Protein AF-A0A0E0E1C0-F1 (afdb_monomer_lite)

pLDDT: mean 73.72, std 14.0, range [36.06, 94.12]

Radius of gyration: 17.95 Å; chains: 1; bounding box: 35×48×47 Å

Foldseek 3Di:
DDDDDAADADPDPDCPDPVSVLVVLVLVLVVVCCVVVLFPPVLSVPDDDPDDHYHQVRVVVVCVVVVPDDDPDDDDDADDLQPPPPVPDDDDDCLLVLQLVSLLRSQVPPVLVVCLVVCCVSGNPVRRPPRSNPRRSVSSSVVSVSPRD

Sequence (149 aa):
MVLTFLGRKSSQMLAHGDVGTMWELLAEALQILVQKGRVKEEDLTTFNLPFYAPSVDEVTELIEESGLFDVEHTGVFESSWDPHDDSKSNGGDDVVADCARSADSIANCSIRAVIEPLIADHFGESSSSRCMSPLLPSILRKEGLCTLS

InterPro domains:
  IPR005299 SAM dependent carboxyl methyltransferase [PF03492] (1-129)
  IPR005299 SAM dependent carboxyl methyltransferase [PTHR31009] (1-127)
  IPR029063 S-adenosyl-L-methionine-dependent methyltransferase superfamily [G3DSA:3.40.50.150] (1-80)
  IPR029063 S-adenosyl-L-methionine-dependent methyltransferase superfamily [SSF53335] (1-129)
  IPR042086 Methyltransferase, alpha-helical capping domain [G3DSA:1.10.1200.270] (10-128)

Organism: NCBI:txid40149

Secondary structure (DSSP, 8-state):
-------BS-SS--S-SHHHHHHHHHHHHHHHHHHTTSS-HHHHHH--------BHHHHHHHHHHHTS---S--------S-TT--S---SSS-HHHHHHHHHHHIIIIIIHHHHHHHHHHHH-HHHHHHHHHHHHHHHHHHTTGGG--

Structure (mmCIF, N/CA/C/O backbone):
data_AF-A0A0E0E1C0-F1
#
_entry.id   AF-A0A0E0E1C0-F1
#
loop_
_atom_site.group_PDB
_atom_site.id
_atom_site.type_symbol
_atom_site.label_atom_id
_atom_site.label_alt_id
_atom_site.label_comp_id
_atom_site.label_asym_id
_atom_site.label_entity_id
_atom_site.label_seq_id
_atom_site.pdbx_PDB_ins_code
_atom_site.Cartn_x
_atom_site.Cartn_y
_atom_site.Cartn_z
_atom_site.occupancy
_atom_site.B_iso_or_equiv
_atom_site.auth_seq_id
_atom_site.auth_comp_id
_atom_site.auth_asym_id
_atom_site.auth_atom_id
_atom_site.pdbx_PDB_model_num
ATOM 1 N N . MET A 1 1 ? 2.909 -2.574 -23.196 1.00 89.00 1 MET A N 1
ATOM 2 C CA . MET A 1 1 ? 1.985 -2.359 -22.055 1.00 89.00 1 MET A CA 1
ATOM 3 C C . MET A 1 1 ? 2.710 -1.476 -21.056 1.00 89.00 1 MET A C 1
ATOM 5 O O . MET A 1 1 ? 3.913 -1.640 -20.937 1.00 89.00 1 MET A O 1
ATOM 9 N N . VAL A 1 2 ? 2.028 -0.544 -20.390 1.00 90.75 2 VAL A N 1
ATOM 10 C CA . VAL A 1 2 ? 2.650 0.298 -19.353 1.00 90.75 2 VAL A CA 1
ATOM 11 C C . VAL A 1 2 ? 1.961 -0.011 -18.033 1.00 90.75 2 VAL A C 1
ATOM 13 O O . VAL A 1 2 ? 0.741 0.120 -17.944 1.00 90.75 2 VAL A O 1
ATOM 16 N N . LEU A 1 3 ? 2.732 -0.469 -17.048 1.00 91.12 3 LEU A N 1
ATOM 17 C CA . LEU A 1 3 ? 2.259 -0.783 -15.704 1.00 91.12 3 LEU A CA 1
ATOM 18 C C . LEU A 1 3 ? 2.966 0.131 -14.706 1.00 91.12 3 LEU A C 1
ATOM 20 O O . LEU A 1 3 ? 4.190 0.240 -14.732 1.00 91.12 3 LEU A O 1
ATOM 24 N N . THR A 1 4 ? 2.186 0.742 -13.818 1.00 89.94 4 THR A N 1
ATOM 25 C CA . THR A 1 4 ? 2.689 1.563 -12.715 1.00 89.94 4 THR A CA 1
ATOM 26 C C . THR A 1 4 ? 1.989 1.115 -11.445 1.00 89.94 4 THR A C 1
ATOM 28 O O . THR A 1 4 ? 0.760 1.102 -11.385 1.00 89.94 4 THR A O 1
ATOM 31 N N . PHE A 1 5 ? 2.762 0.730 -10.439 1.00 87.88 5 PHE A N 1
ATOM 32 C CA . PHE A 1 5 ? 2.257 0.301 -9.141 1.00 87.88 5 PHE A CA 1
ATOM 33 C C . PHE A 1 5 ? 3.255 0.678 -8.051 1.00 87.88 5 PHE A C 1
ATOM 35 O O . PHE A 1 5 ? 4.421 0.968 -8.317 1.00 87.88 5 PHE A O 1
ATOM 42 N N . LEU A 1 6 ? 2.766 0.684 -6.816 1.00 85.12 6 LEU A N 1
ATOM 43 C CA . LEU A 1 6 ? 3.580 0.933 -5.638 1.00 85.12 6 LEU A CA 1
ATOM 44 C C . LEU A 1 6 ? 4.505 -0.260 -5.408 1.00 85.12 6 LEU A C 1
ATOM 46 O O . LEU A 1 6 ? 4.049 -1.399 -5.329 1.00 85.12 6 LEU A O 1
ATOM 50 N N . GLY A 1 7 ? 5.797 0.013 -5.299 1.00 83.94 7 GLY A N 1
ATOM 51 C CA . GLY A 1 7 ? 6.822 -1.001 -5.098 1.00 83.94 7 GLY A CA 1
ATOM 52 C C . GLY A 1 7 ? 7.848 -0.560 -4.068 1.00 83.94 7 GLY A C 1
ATOM 53 O O . GLY A 1 7 ? 7.688 0.457 -3.392 1.00 83.94 7 GLY A O 1
ATOM 54 N N . ARG A 1 8 ? 8.918 -1.339 -3.957 1.00 78.44 8 ARG A N 1
ATOM 55 C CA . ARG A 1 8 ? 10.050 -1.050 -3.072 1.00 78.44 8 ARG A CA 1
ATOM 56 C C . ARG A 1 8 ? 11.358 -1.013 -3.847 1.00 78.44 8 ARG A C 1
ATOM 58 O O . ARG A 1 8 ? 11.553 -1.743 -4.815 1.00 78.44 8 ARG A O 1
ATOM 65 N N . LYS A 1 9 ? 12.270 -0.160 -3.380 1.00 74.00 9 LYS A N 1
ATOM 66 C CA . LYS A 1 9 ? 13.608 0.015 -3.960 1.00 74.00 9 LYS A CA 1
ATOM 67 C C . LYS A 1 9 ? 14.587 -1.069 -3.512 1.00 74.00 9 LYS A C 1
ATOM 69 O O . LYS A 1 9 ? 15.478 -1.435 -4.268 1.00 74.00 9 LYS A O 1
ATOM 74 N N . SER A 1 10 ? 14.451 -1.562 -2.280 1.00 68.19 10 SER A N 1
ATOM 75 C CA . SER A 1 10 ? 15.327 -2.598 -1.737 1.00 68.19 10 SER A CA 1
ATOM 76 C C . SER A 1 10 ? 14.761 -3.995 -1.993 1.00 68.19 10 SER A C 1
ATOM 78 O O . SER A 1 10 ? 13.567 -4.255 -1.846 1.00 68.19 10 SER A O 1
ATOM 80 N N . SER A 1 11 ? 15.656 -4.920 -2.337 1.00 61.97 11 SER A N 1
ATOM 81 C CA . SER A 1 11 ? 15.328 -6.342 -2.486 1.00 61.97 11 SER A CA 1
ATOM 82 C C . SER A 1 11 ? 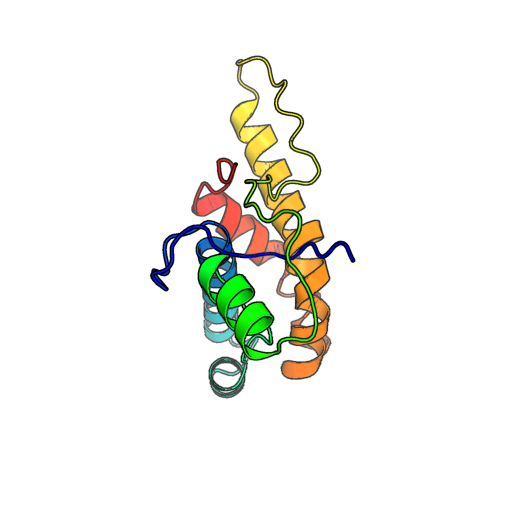14.996 -6.994 -1.125 1.00 61.97 11 SER A C 1
ATOM 84 O O . SER A 1 11 ? 14.169 -7.899 -1.015 1.00 61.97 11 SER A O 1
ATOM 86 N N . GLN A 1 12 ? 15.556 -6.466 -0.030 1.00 58.44 12 GLN A N 1
ATOM 87 C CA . GLN A 1 12 ? 15.259 -6.935 1.326 1.00 58.44 12 GLN A CA 1
ATOM 88 C C . GLN A 1 12 ? 13.911 -6.396 1.819 1.00 58.44 12 GLN A C 1
ATOM 90 O O . GLN A 1 12 ? 13.638 -5.203 1.719 1.00 58.44 12 GLN A O 1
ATOM 95 N N . MET A 1 13 ? 13.073 -7.267 2.392 1.00 55.91 13 MET A N 1
ATOM 96 C CA . MET A 1 13 ? 11.810 -6.897 3.054 1.00 55.91 13 MET A CA 1
ATOM 97 C C . MET A 1 13 ? 12.108 -6.282 4.428 1.00 55.91 13 MET A C 1
ATOM 99 O O . MET A 1 13 ? 11.690 -6.783 5.466 1.00 55.91 13 MET A O 1
ATOM 103 N N . LEU A 1 14 ? 12.936 -5.241 4.456 1.00 51.50 14 LEU A N 1
ATOM 104 C CA . LEU A 1 14 ? 13.133 -4.468 5.667 1.00 51.50 14 LEU A CA 1
ATOM 105 C C . LEU A 1 14 ? 11.954 -3.513 5.785 1.00 51.50 14 LEU A C 1
ATOM 107 O O . LEU A 1 14 ? 11.646 -2.781 4.850 1.00 51.50 14 LEU A O 1
ATOM 111 N N . ALA A 1 15 ? 11.320 -3.532 6.952 1.00 51.53 15 ALA A N 1
ATOM 112 C CA . ALA A 1 15 ? 10.200 -2.670 7.315 1.00 51.53 15 ALA A CA 1
ATOM 113 C C . ALA A 1 15 ? 10.519 -1.159 7.198 1.00 51.53 15 ALA A C 1
ATOM 115 O O . ALA A 1 15 ? 9.623 -0.326 7.190 1.00 51.53 15 ALA A O 1
ATOM 116 N N . HIS A 1 16 ? 11.795 -0.803 7.016 1.00 48.34 16 HIS A N 1
ATOM 117 C CA . HIS A 1 16 ? 12.251 0.555 6.748 1.00 48.34 16 HIS A CA 1
ATOM 118 C C . HIS A 1 16 ? 12.239 0.900 5.253 1.00 48.34 16 HIS A C 1
ATOM 120 O O . HIS A 1 16 ? 13.227 0.726 4.538 1.00 48.34 16 HIS A O 1
ATOM 126 N N . GLY A 1 17 ? 11.106 1.439 4.817 1.00 55.59 17 GLY A N 1
ATOM 127 C CA . GLY A 1 17 ? 10.909 2.168 3.566 1.00 55.59 17 GLY A CA 1
ATOM 128 C C . GLY A 1 17 ? 9.557 2.881 3.609 1.00 55.59 17 GLY A C 1
ATOM 129 O O . GLY A 1 17 ? 8.689 2.472 4.376 1.00 55.59 17 GLY A O 1
ATOM 130 N N . ASP A 1 18 ? 9.353 3.920 2.800 1.00 62.12 18 ASP A N 1
ATOM 131 C CA . ASP A 1 18 ? 8.218 4.856 2.948 1.00 62.12 18 ASP A CA 1
ATOM 132 C C . ASP A 1 18 ? 6.840 4.175 2.944 1.00 62.12 18 ASP A C 1
ATOM 134 O O . ASP A 1 18 ? 5.949 4.530 3.718 1.00 62.12 18 ASP A O 1
ATOM 138 N N . VAL A 1 19 ? 6.680 3.132 2.122 1.00 65.00 19 VAL A N 1
ATOM 139 C CA . VAL A 1 19 ? 5.457 2.314 2.068 1.00 65.00 19 VAL A CA 1
ATOM 140 C C . VAL A 1 19 ? 5.258 1.512 3.361 1.00 65.00 19 VAL A C 1
ATOM 142 O O . VAL A 1 19 ? 4.138 1.412 3.854 1.00 65.00 19 VAL A O 1
ATOM 145 N N . GLY A 1 20 ? 6.335 0.948 3.915 1.00 69.62 20 GLY A N 1
ATOM 146 C CA . GLY A 1 20 ? 6.310 0.203 5.176 1.00 69.62 20 GLY A CA 1
ATOM 147 C C . GLY A 1 20 ? 5.920 1.104 6.341 1.00 69.62 20 GLY A C 1
ATOM 148 O O . GLY A 1 20 ? 4.983 0.781 7.067 1.00 69.62 20 GLY A O 1
ATOM 149 N N . THR A 1 21 ? 6.540 2.284 6.425 1.00 72.12 21 THR A N 1
ATOM 150 C CA . THR A 1 21 ? 6.255 3.295 7.449 1.00 72.12 21 THR A CA 1
ATOM 151 C C . THR A 1 21 ? 4.769 3.662 7.481 1.00 72.12 21 THR A C 1
ATOM 153 O O . THR A 1 21 ? 4.168 3.735 8.548 1.00 72.12 21 THR A O 1
ATOM 156 N N . MET A 1 22 ? 4.113 3.832 6.328 1.00 73.69 22 MET A N 1
ATOM 157 C CA . MET A 1 22 ? 2.672 4.113 6.314 1.00 73.69 22 MET A CA 1
ATOM 158 C C . MET A 1 22 ? 1.817 2.973 6.874 1.00 73.69 22 MET A C 1
ATOM 160 O O . MET A 1 22 ? 0.865 3.226 7.619 1.00 73.69 22 MET A O 1
ATOM 164 N N . TRP A 1 23 ? 2.133 1.722 6.531 1.00 77.56 23 TRP A N 1
ATOM 165 C CA . TRP A 1 23 ? 1.392 0.570 7.048 1.00 77.56 23 TRP A CA 1
ATOM 166 C C . TRP A 1 23 ? 1.646 0.337 8.537 1.00 77.56 23 TRP A C 1
ATOM 168 O O . TRP A 1 23 ? 0.723 -0.057 9.250 1.00 77.56 23 TRP A O 1
ATOM 178 N N . GLU A 1 24 ? 2.846 0.640 9.028 1.00 79.69 24 GLU A N 1
ATOM 179 C CA . GLU A 1 24 ? 3.164 0.625 10.458 1.00 79.69 24 GLU A CA 1
ATOM 180 C C . GLU A 1 24 ? 2.299 1.625 11.237 1.00 79.69 24 GLU A C 1
ATOM 182 O O . GLU A 1 24 ? 1.712 1.269 12.260 1.00 79.69 24 GLU A O 1
ATOM 187 N N . LEU A 1 25 ? 2.120 2.841 10.717 1.00 78.81 25 LEU A N 1
ATOM 188 C CA . LEU A 1 25 ? 1.289 3.871 11.358 1.00 78.81 25 LEU A CA 1
ATOM 189 C C . LEU A 1 25 ? -0.195 3.511 11.332 1.00 78.81 25 LEU A C 1
ATOM 191 O O . LEU A 1 25 ? -0.928 3.780 12.287 1.00 78.81 25 LEU A O 1
ATOM 195 N N . LEU A 1 26 ? -0.650 2.870 10.253 1.00 79.62 26 LEU A N 1
ATOM 196 C CA . LEU A 1 26 ? -1.990 2.296 10.200 1.00 79.62 26 LEU A CA 1
ATOM 197 C C . LEU A 1 26 ? -2.157 1.205 11.267 1.00 79.62 26 LEU A C 1
ATOM 199 O O . LEU A 1 26 ? -3.174 1.185 11.965 1.00 79.62 26 LEU A O 1
ATOM 203 N N . ALA A 1 27 ? -1.170 0.320 11.416 1.00 82.38 27 ALA A N 1
ATOM 204 C CA . ALA A 1 27 ? -1.195 -0.733 12.422 1.00 82.38 27 ALA A CA 1
ATOM 205 C C . ALA A 1 27 ? -1.232 -0.150 13.844 1.00 82.38 27 ALA A C 1
ATOM 207 O O . ALA A 1 27 ? -2.043 -0.590 14.660 1.00 82.38 27 ALA A O 1
ATOM 208 N N . GLU A 1 28 ? -0.440 0.886 14.133 1.00 83.38 28 GLU A N 1
ATOM 209 C CA . GLU A 1 28 ? -0.481 1.599 15.415 1.00 83.38 28 GLU A CA 1
ATOM 210 C C . GLU A 1 28 ? -1.858 2.237 15.664 1.00 83.38 28 GLU A C 1
ATOM 212 O O . GLU A 1 28 ? -2.439 2.095 16.746 1.00 83.38 28 GLU A O 1
ATOM 217 N N . ALA A 1 29 ? -2.438 2.883 14.647 1.00 81.19 29 ALA A N 1
ATOM 218 C CA . ALA A 1 29 ? -3.771 3.468 14.746 1.00 81.19 29 ALA A CA 1
ATOM 219 C C . ALA A 1 29 ? -4.826 2.413 15.103 1.00 81.19 29 ALA A C 1
ATOM 221 O O . ALA 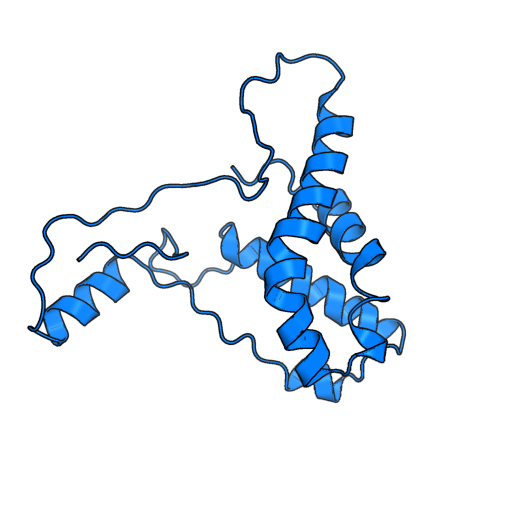A 1 29 ? -5.659 2.641 15.985 1.00 81.19 29 ALA A O 1
ATOM 222 N N . LEU A 1 30 ? -4.768 1.246 14.460 1.00 81.62 30 LEU A N 1
ATOM 223 C CA . LEU A 1 30 ? -5.658 0.125 14.743 1.00 81.62 30 LEU A CA 1
ATOM 224 C C . LEU A 1 30 ? -5.438 -0.452 16.152 1.00 81.62 30 LEU A C 1
ATOM 226 O O . LEU A 1 30 ? -6.412 -0.725 16.856 1.00 81.62 30 LEU A O 1
ATOM 230 N N . GLN A 1 31 ? -4.193 -0.558 16.622 1.00 84.88 31 GLN A N 1
ATOM 231 C CA . GLN A 1 31 ? -3.895 -0.990 17.993 1.00 84.88 31 GLN A 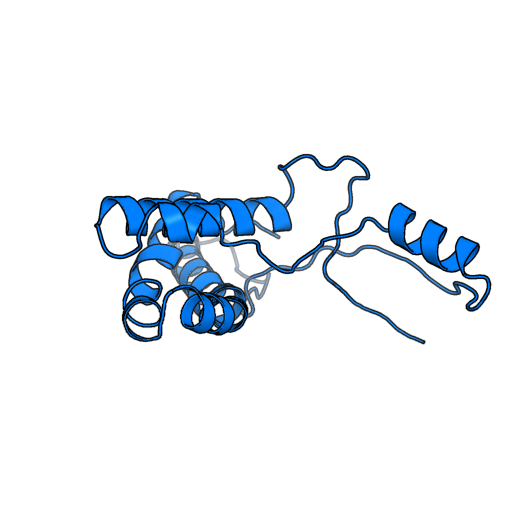CA 1
ATOM 232 C C . GLN A 1 31 ? -4.492 -0.038 19.038 1.00 84.88 31 GLN A C 1
ATOM 234 O O . GLN A 1 31 ? -5.094 -0.483 20.019 1.00 84.88 31 GLN A O 1
ATOM 239 N N . ILE A 1 32 ? -4.409 1.277 18.818 1.00 84.44 32 ILE A N 1
ATOM 240 C CA . ILE A 1 32 ? -5.037 2.271 19.701 1.00 84.44 32 ILE A CA 1
ATOM 241 C C . ILE A 1 32 ? -6.568 2.110 19.714 1.00 84.44 32 ILE A C 1
ATOM 243 O O . ILE A 1 32 ? -7.211 2.338 20.744 1.00 84.44 32 ILE A O 1
ATOM 247 N N . LEU A 1 33 ? -7.180 1.704 18.598 1.00 79.62 33 LEU A N 1
ATOM 248 C CA . LEU A 1 33 ? -8.618 1.427 18.536 1.00 79.62 33 LEU A CA 1
ATOM 249 C C . LEU A 1 33 ? -9.022 0.183 19.322 1.00 79.62 33 LEU A C 1
ATOM 251 O O . LEU A 1 33 ? -10.068 0.207 19.982 1.00 79.62 33 LEU A O 1
ATOM 255 N N . VAL A 1 34 ? -8.183 -0.852 19.318 1.00 83.88 34 VAL A N 1
ATOM 256 C CA . VAL A 1 34 ? -8.359 -2.029 20.177 1.00 83.88 34 VAL A CA 1
ATOM 257 C C . VAL A 1 34 ? -8.254 -1.636 21.650 1.00 83.88 34 VAL A C 1
ATOM 259 O O . VAL A 1 34 ? -9.158 -1.936 22.428 1.00 83.88 34 VAL A O 1
ATOM 262 N N . GLN A 1 35 ? -7.237 -0.856 22.034 1.00 85.00 35 GLN A N 1
ATOM 263 C CA . GLN A 1 35 ? -7.081 -0.371 23.416 1.00 85.00 35 GLN A CA 1
ATOM 264 C C . GLN A 1 35 ? -8.271 0.476 23.893 1.00 85.00 35 GLN A C 1
ATOM 266 O O . GLN A 1 35 ? -8.644 0.439 25.065 1.00 85.00 35 GLN A O 1
ATOM 271 N N . LYS A 1 36 ? -8.901 1.235 22.988 1.00 82.50 36 LYS A N 1
ATOM 272 C CA . LYS A 1 36 ? -10.112 2.024 23.274 1.00 82.50 36 LYS A CA 1
ATOM 273 C C . LYS A 1 36 ? -11.403 1.193 23.281 1.00 82.50 36 LYS A C 1
ATOM 275 O O . LYS A 1 36 ? -12.476 1.772 23.465 1.00 82.50 36 LYS A O 1
ATOM 280 N N . GLY A 1 37 ? -11.327 -0.119 23.052 1.00 80.31 37 GLY A N 1
ATOM 281 C CA . GLY A 1 37 ? -12.475 -1.027 23.004 1.00 80.31 37 GLY A CA 1
ATOM 282 C C . GLY A 1 37 ? -13.416 -0.771 21.823 1.00 80.31 37 GLY A C 1
ATOM 283 O O . GLY A 1 37 ? -14.605 -1.070 21.909 1.00 80.31 37 GLY A O 1
ATOM 284 N N . ARG A 1 38 ? -12.919 -0.147 20.746 1.00 77.75 38 ARG A N 1
ATOM 285 C CA . ARG A 1 38 ? -13.704 0.157 19.533 1.00 77.75 38 ARG A CA 1
ATOM 286 C C . ARG A 1 38 ? -13.641 -0.960 18.500 1.00 77.75 38 ARG A C 1
ATOM 288 O O . ARG A 1 38 ? -14.567 -1.093 17.709 1.00 77.75 38 ARG A O 1
ATOM 295 N N . VAL A 1 39 ? -12.556 -1.721 18.526 1.00 80.06 39 VAL A N 1
ATOM 296 C CA . VAL A 1 39 ? -12.276 -2.873 17.671 1.00 80.06 39 VAL A CA 1
ATOM 297 C C . VAL A 1 39 ? -11.922 -4.036 18.587 1.00 80.06 39 VAL A C 1
ATOM 299 O O . VAL A 1 39 ? -11.305 -3.824 19.634 1.00 80.06 39 VAL A O 1
ATOM 302 N N . LYS A 1 40 ? -12.330 -5.255 18.237 1.00 82.38 40 LYS A N 1
ATOM 303 C CA . LYS A 1 40 ? -11.919 -6.431 18.999 1.00 82.38 40 LYS A CA 1
ATOM 304 C C . LYS A 1 40 ? -10.508 -6.846 18.601 1.00 82.38 40 LYS A C 1
ATOM 306 O O . LYS A 1 40 ? -10.130 -6.761 17.438 1.00 82.38 40 LYS A O 1
ATOM 311 N N . GLU A 1 41 ? -9.751 -7.354 19.561 1.00 83.31 41 GLU A N 1
ATOM 312 C CA . GLU A 1 41 ? -8.392 -7.842 19.317 1.00 83.31 41 GLU A CA 1
ATOM 313 C C . GLU A 1 41 ? -8.366 -9.017 18.321 1.00 83.31 41 GLU A C 1
ATOM 315 O O . GLU A 1 41 ? -7.512 -9.055 17.440 1.00 83.31 41 GLU A O 1
ATOM 320 N N . GLU A 1 42 ? -9.355 -9.916 18.389 1.00 84.44 42 GLU A N 1
ATOM 321 C CA . GLU A 1 42 ? -9.509 -11.043 17.452 1.00 84.44 42 GLU A CA 1
ATOM 322 C C . GLU A 1 42 ? -9.634 -10.578 15.991 1.00 84.44 42 GLU A C 1
ATOM 324 O O . GLU A 1 42 ? -8.968 -11.113 15.098 1.00 84.44 42 GLU A O 1
ATOM 329 N N . ASP A 1 43 ? -10.403 -9.513 15.762 1.00 81.44 43 ASP A N 1
ATOM 330 C CA . ASP A 1 43 ? -10.599 -8.929 14.437 1.00 81.44 43 ASP A CA 1
ATOM 331 C C . ASP A 1 43 ? -9.302 -8.256 13.946 1.00 81.44 43 ASP A C 1
ATOM 333 O O . ASP A 1 43 ? -9.000 -8.271 12.758 1.00 81.44 43 ASP A O 1
ATOM 337 N N . LEU A 1 44 ? -8.480 -7.699 14.846 1.00 82.69 44 LEU A N 1
ATOM 338 C CA . LEU A 1 44 ? -7.186 -7.129 14.458 1.00 82.69 44 LEU A CA 1
ATOM 339 C C . LEU A 1 44 ? -6.198 -8.216 14.015 1.00 82.69 44 LEU A C 1
ATOM 341 O O . LEU A 1 44 ? -5.486 -8.030 13.035 1.00 82.69 44 LEU A O 1
ATOM 345 N N . THR A 1 45 ? -6.157 -9.353 14.717 1.00 82.81 45 THR A N 1
ATOM 346 C CA . THR A 1 45 ? -5.229 -10.456 14.392 1.00 82.81 45 THR A CA 1
ATOM 347 C C . THR A 1 45 ? -5.569 -11.190 13.096 1.00 82.81 45 THR A C 1
ATOM 349 O O . THR A 1 45 ? -4.704 -11.835 12.508 1.00 82.81 45 THR A O 1
ATOM 352 N N . THR A 1 46 ? -6.825 -11.112 12.659 1.00 86.31 46 THR A N 1
ATOM 353 C CA . THR A 1 46 ? -7.316 -11.759 11.434 1.00 86.31 46 THR A CA 1
ATOM 354 C C . THR A 1 46 ? -7.271 -10.834 10.222 1.00 86.31 46 THR A C 1
ATOM 356 O O . THR A 1 46 ? -7.205 -11.317 9.088 1.00 86.31 46 THR A O 1
ATOM 359 N N . PHE A 1 47 ? -7.236 -9.519 10.450 1.00 83.88 47 PHE A N 1
ATOM 360 C CA . PHE A 1 47 ? -7.140 -8.522 9.398 1.00 83.88 47 PHE A CA 1
ATOM 361 C C . PHE A 1 47 ? -5.771 -8.571 8.708 1.00 83.88 47 PHE A C 1
ATOM 363 O O . PHE A 1 47 ? -4.754 -8.163 9.266 1.00 83.88 47 PHE A O 1
ATOM 370 N N . ASN A 1 48 ? -5.760 -9.036 7.458 1.00 82.62 48 ASN A N 1
ATOM 371 C CA . ASN A 1 48 ? -4.607 -8.937 6.571 1.00 82.62 48 ASN A CA 1
ATOM 372 C C . ASN A 1 48 ? -4.906 -7.950 5.450 1.00 82.62 48 ASN A C 1
ATOM 374 O O . ASN A 1 48 ? -5.957 -8.014 4.811 1.00 82.62 48 ASN A O 1
ATOM 378 N N . LEU A 1 49 ? -3.957 -7.056 5.187 1.00 81.81 49 LEU A N 1
ATOM 379 C CA . LEU A 1 49 ? -4.080 -6.103 4.100 1.00 81.81 49 LEU A CA 1
ATOM 380 C C . LEU A 1 49 ? -3.761 -6.798 2.764 1.00 81.81 49 LEU A C 1
ATOM 382 O O . LEU A 1 49 ? -2.655 -7.323 2.620 1.00 81.81 49 LEU A O 1
ATOM 386 N N . PRO A 1 50 ? -4.670 -6.793 1.767 1.00 82.88 50 PRO A N 1
ATOM 387 C CA . PRO A 1 50 ? -4.437 -7.398 0.456 1.00 82.88 50 PRO A CA 1
ATOM 388 C C . PRO A 1 50 ? -3.556 -6.490 -0.418 1.00 82.88 50 PRO A C 1
ATOM 390 O O . PRO A 1 50 ? -3.931 -6.103 -1.523 1.00 82.88 50 PRO A O 1
ATOM 393 N N . PHE A 1 51 ? -2.394 -6.104 0.100 1.00 82.88 51 PHE A N 1
ATOM 394 C CA . PHE A 1 51 ? -1.447 -5.219 -0.559 1.00 82.88 51 PHE A CA 1
ATOM 395 C C . PHE A 1 51 ? -0.043 -5.811 -0.476 1.00 82.88 51 PHE A C 1
ATOM 397 O O . PHE A 1 51 ? 0.409 -6.231 0.588 1.00 82.88 51 PHE A O 1
ATOM 404 N N . TYR A 1 52 ? 0.653 -5.809 -1.607 1.00 84.44 52 TYR A N 1
ATOM 405 C CA . TYR A 1 52 ? 2.036 -6.242 -1.706 1.00 84.44 52 TYR A CA 1
ATOM 406 C C . TYR A 1 52 ? 2.824 -5.217 -2.515 1.00 84.44 52 TYR A C 1
ATOM 408 O O . TYR A 1 52 ? 2.384 -4.813 -3.590 1.00 84.44 52 TYR A O 1
ATOM 416 N N . ALA A 1 53 ? 3.977 -4.805 -1.989 1.00 86.44 53 ALA A N 1
ATOM 417 C CA . ALA A 1 53 ? 4.904 -3.901 -2.658 1.00 86.44 53 ALA A CA 1
ATOM 418 C C . ALA A 1 53 ? 6.093 -4.713 -3.205 1.00 86.44 53 ALA A C 1
ATOM 420 O O . ALA A 1 53 ? 7.040 -4.979 -2.455 1.00 86.44 53 ALA A O 1
ATOM 421 N N . PRO A 1 54 ? 6.057 -5.137 -4.480 1.00 87.81 54 PRO A N 1
ATOM 422 C CA . PRO A 1 54 ? 7.143 -5.903 -5.075 1.00 87.81 54 PRO A CA 1
ATOM 423 C C . PRO A 1 54 ? 8.374 -5.025 -5.341 1.00 87.81 54 PRO A C 1
ATOM 425 O O . PRO A 1 54 ? 8.271 -3.800 -5.488 1.00 87.81 54 PRO A O 1
ATOM 428 N N . SER A 1 55 ? 9.548 -5.648 -5.416 1.00 86.88 55 SER A N 1
ATOM 429 C CA . SER A 1 55 ? 10.752 -5.013 -5.960 1.00 86.88 55 SER A CA 1
ATOM 430 C C . SER A 1 55 ? 10.770 -5.089 -7.492 1.00 86.88 55 SER A C 1
ATOM 432 O O . SER A 1 55 ? 10.057 -5.889 -8.101 1.00 86.88 55 SER A O 1
ATOM 434 N N . VAL A 1 56 ? 11.593 -4.261 -8.142 1.00 87.56 56 VAL A N 1
ATOM 435 C CA . VAL A 1 56 ? 11.776 -4.356 -9.604 1.00 87.56 56 VAL A CA 1
ATOM 436 C C . VAL A 1 56 ? 12.366 -5.702 -10.004 1.00 87.56 56 VAL A C 1
ATOM 438 O O . VAL A 1 56 ? 11.967 -6.243 -11.033 1.00 87.56 56 VAL A O 1
ATOM 441 N N . ASP A 1 57 ? 13.256 -6.257 -9.181 1.00 87.62 57 ASP A N 1
ATOM 442 C CA . ASP A 1 57 ? 13.857 -7.568 -9.422 1.00 87.62 57 ASP A CA 1
ATOM 443 C C . ASP A 1 57 ? 12.771 -8.656 -9.427 1.00 87.62 57 ASP A C 1
ATOM 445 O O . ASP A 1 57 ? 12.661 -9.395 -10.398 1.00 87.62 57 ASP A O 1
ATOM 449 N N . GLU A 1 58 ? 11.886 -8.671 -8.420 1.00 89.69 58 GLU A N 1
ATOM 450 C CA . GLU A 1 58 ? 10.779 -9.639 -8.316 1.00 89.69 58 GLU A CA 1
ATOM 451 C C . GLU A 1 58 ? 9.832 -9.562 -9.520 1.00 89.69 58 GLU A C 1
ATOM 453 O O . GLU A 1 58 ? 9.386 -10.579 -10.046 1.00 89.69 58 GLU A O 1
ATOM 458 N N . VAL A 1 59 ? 9.525 -8.348 -9.982 1.00 90.25 59 VAL A N 1
ATOM 459 C CA . VAL A 1 59 ? 8.658 -8.148 -11.151 1.00 90.25 59 VAL A CA 1
ATOM 460 C C . VAL A 1 59 ? 9.349 -8.616 -12.426 1.00 90.25 59 VAL A C 1
ATOM 462 O O . VAL A 1 59 ? 8.710 -9.238 -13.272 1.00 90.25 59 VAL A O 1
ATOM 465 N N . THR A 1 60 ? 10.638 -8.313 -12.577 1.00 89.25 60 THR A N 1
ATOM 466 C CA . THR A 1 60 ? 11.403 -8.673 -13.776 1.00 89.25 60 THR A CA 1
ATOM 467 C C . THR A 1 60 ? 11.563 -10.188 -13.869 1.00 89.25 60 THR A C 1
ATOM 469 O O . THR A 1 60 ? 11.267 -10.754 -14.918 1.00 89.25 60 THR A O 1
ATOM 472 N N . GLU A 1 61 ? 11.900 -10.852 -12.761 1.00 91.69 61 GLU A N 1
ATOM 473 C CA . GLU A 1 61 ? 11.979 -12.315 -12.677 1.00 91.69 61 GLU A CA 1
ATOM 474 C C . GLU A 1 61 ? 10.645 -12.982 -13.048 1.00 91.69 61 GLU A C 1
ATOM 476 O O . GLU A 1 61 ? 10.625 -13.913 -13.851 1.00 91.69 61 GLU A O 1
ATOM 481 N N . LEU A 1 62 ? 9.513 -12.473 -12.541 1.00 92.25 62 LEU A N 1
ATOM 482 C CA . LEU A 1 62 ? 8.186 -13.009 -12.874 1.00 92.25 62 LEU A CA 1
ATOM 483 C C . LEU A 1 62 ? 7.819 -12.833 -14.355 1.00 92.25 62 LEU A C 1
ATOM 485 O O . LEU A 1 62 ? 7.163 -13.696 -14.944 1.00 92.25 62 LEU A O 1
ATOM 489 N N . ILE A 1 63 ? 8.212 -11.715 -14.970 1.00 92.00 63 ILE A N 1
ATOM 490 C CA . ILE A 1 63 ? 7.964 -11.480 -16.397 1.00 92.00 63 ILE A CA 1
ATOM 491 C C . ILE A 1 63 ? 8.795 -12.451 -17.238 1.00 92.00 63 ILE A C 1
ATOM 493 O O . ILE A 1 63 ? 8.242 -13.087 -18.141 1.00 92.00 63 ILE A O 1
ATOM 497 N N . GLU A 1 64 ? 10.078 -12.612 -16.912 1.00 91.56 64 GLU A N 1
ATOM 498 C CA . GLU A 1 64 ? 10.976 -13.554 -17.584 1.00 91.56 64 GLU A CA 1
ATOM 499 C C . GLU A 1 64 ? 10.499 -15.005 -17.436 1.00 91.56 64 GLU A C 1
ATOM 501 O O . GLU A 1 64 ? 10.458 -15.735 -18.427 1.00 91.56 64 GLU A O 1
ATOM 506 N N . GLU A 1 65 ? 10.059 -15.407 -16.238 1.00 94.12 65 GLU A N 1
ATOM 507 C CA . GLU A 1 65 ? 9.489 -16.737 -15.988 1.00 94.12 65 GLU A CA 1
ATOM 508 C C . GLU A 1 65 ? 8.222 -16.974 -16.819 1.00 94.12 65 GLU A C 1
ATOM 510 O O . GLU A 1 65 ? 8.026 -18.060 -17.369 1.00 94.12 65 GLU A O 1
ATOM 515 N N . SER A 1 66 ? 7.367 -15.955 -16.954 1.00 93.56 66 SER A N 1
ATOM 516 C CA . SER A 1 66 ? 6.149 -16.073 -17.756 1.00 93.56 66 SER A CA 1
ATOM 517 C C . SER A 1 66 ? 6.443 -16.275 -19.248 1.00 93.56 66 SER A C 1
ATOM 519 O O . SER A 1 66 ? 5.681 -16.957 -19.933 1.00 93.56 66 SER A O 1
ATOM 521 N N . GLY A 1 67 ? 7.518 -15.668 -19.768 1.00 90.31 67 GLY A N 1
ATOM 522 C CA . GLY A 1 67 ? 7.872 -15.679 -21.191 1.00 90.31 67 GLY A CA 1
ATOM 523 C C . GLY A 1 67 ? 6.816 -15.057 -22.118 1.00 90.31 67 GLY A C 1
ATOM 524 O O . GLY A 1 67 ? 6.860 -15.268 -23.330 1.00 90.31 67 GLY A O 1
ATOM 525 N N . LEU A 1 68 ? 5.833 -14.334 -21.564 1.00 91.62 68 LEU A N 1
ATOM 526 C CA . LEU A 1 68 ? 4.704 -13.770 -22.315 1.00 91.62 68 LEU A CA 1
ATOM 527 C C . LEU A 1 68 ? 4.948 -12.332 -22.782 1.00 91.62 68 LEU A C 1
ATOM 529 O O . LEU A 1 68 ? 4.275 -11.867 -23.703 1.00 91.62 68 LEU A O 1
ATOM 533 N N . PHE A 1 69 ? 5.870 -11.622 -22.134 1.00 90.81 69 PHE A N 1
ATOM 534 C CA . PHE A 1 69 ? 6.125 -10.208 -22.374 1.00 90.81 69 PHE A CA 1
ATOM 535 C C . PHE A 1 69 ? 7.625 -9.926 -22.398 1.00 90.81 69 PHE A C 1
ATOM 537 O O . PHE A 1 69 ? 8.361 -10.435 -21.560 1.00 90.81 69 PHE A O 1
ATOM 544 N N . ASP A 1 70 ? 8.037 -9.048 -23.311 1.00 90.19 70 ASP A N 1
ATOM 545 C CA . ASP A 1 70 ? 9.375 -8.461 -23.315 1.00 90.19 70 ASP A CA 1
ATOM 546 C C . ASP A 1 70 ? 9.366 -7.127 -22.558 1.00 90.19 70 ASP A C 1
ATOM 548 O O . ASP A 1 70 ? 8.442 -6.314 -22.691 1.00 90.19 70 ASP A O 1
ATOM 552 N N . VAL A 1 71 ? 10.415 -6.891 -21.773 1.00 90.12 71 VAL A N 1
ATOM 553 C CA . VAL A 1 71 ? 10.589 -5.665 -20.991 1.00 90.12 71 VAL A CA 1
ATOM 554 C C . VAL A 1 71 ? 11.362 -4.630 -21.809 1.00 90.12 71 VAL A C 1
ATOM 556 O O . VAL A 1 71 ? 12.558 -4.776 -22.038 1.00 90.12 71 VAL A O 1
ATOM 559 N N . GLU A 1 72 ? 10.689 -3.559 -22.233 1.00 91.06 72 GLU A N 1
ATOM 560 C CA . GLU A 1 72 ? 11.337 -2.443 -22.944 1.00 91.06 72 GLU A CA 1
ATOM 561 C C . GLU A 1 72 ? 12.004 -1.450 -21.978 1.00 91.06 72 GLU A C 1
ATOM 563 O O . GLU A 1 72 ? 13.115 -0.983 -22.219 1.00 91.06 72 GLU A O 1
ATOM 568 N N . HIS A 1 73 ? 11.326 -1.126 -20.874 1.00 88.94 73 HIS A N 1
ATOM 569 C CA . HIS A 1 73 ? 11.820 -0.195 -19.865 1.00 88.94 73 HIS A CA 1
ATOM 570 C C . HIS A 1 73 ? 11.253 -0.535 -18.485 1.00 88.94 73 HIS A C 1
ATOM 572 O O . HIS A 1 73 ? 10.039 -0.663 -18.319 1.00 88.94 73 HIS A O 1
ATOM 578 N N . THR A 1 74 ? 12.126 -0.603 -17.483 1.00 88.56 74 THR A N 1
ATOM 579 C CA . THR A 1 74 ? 11.778 -0.710 -16.060 1.00 88.56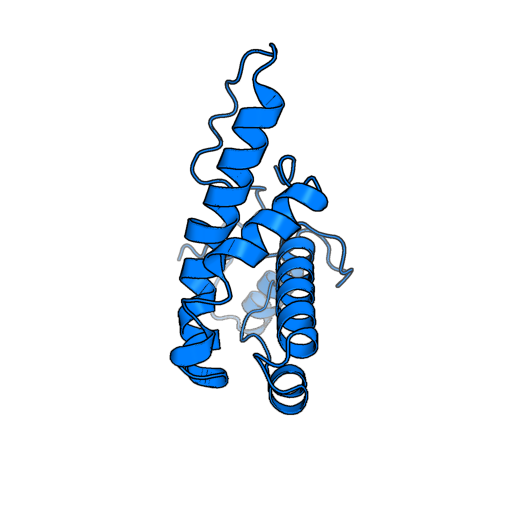 74 THR A CA 1
ATOM 580 C C . THR A 1 74 ? 12.516 0.355 -15.269 1.00 88.56 74 THR A C 1
ATOM 582 O O . THR A 1 74 ? 13.631 0.752 -15.602 1.00 88.56 74 THR A O 1
ATOM 585 N N . GLY A 1 75 ? 11.886 0.843 -14.207 1.00 85.50 75 GLY A N 1
ATOM 586 C CA . GLY A 1 75 ? 12.503 1.810 -13.315 1.00 85.50 75 GLY A CA 1
ATOM 587 C C . GLY A 1 75 ? 11.685 2.014 -12.053 1.00 85.50 75 GLY A C 1
ATOM 588 O O . GLY A 1 75 ? 10.499 1.690 -12.005 1.00 85.50 75 GLY A O 1
ATOM 589 N N . VAL A 1 76 ? 12.342 2.573 -11.043 1.00 85.25 76 VAL A N 1
ATOM 590 C CA . VAL A 1 76 ? 11.710 3.062 -9.816 1.00 85.25 76 VAL A CA 1
ATOM 591 C C . VAL A 1 76 ? 11.869 4.568 -9.794 1.00 85.25 76 VAL A C 1
ATOM 593 O O . VAL A 1 76 ? 12.944 5.084 -10.101 1.00 85.25 76 VAL A O 1
ATOM 596 N N . PHE A 1 77 ? 10.811 5.262 -9.408 1.00 82.62 77 PHE A N 1
ATOM 597 C CA . PHE A 1 77 ? 10.876 6.667 -9.053 1.00 82.62 77 PHE A CA 1
ATOM 598 C C . PHE A 1 77 ? 10.218 6.856 -7.689 1.00 82.62 77 PHE A C 1
ATOM 600 O O . PHE A 1 77 ? 9.304 6.116 -7.324 1.00 82.62 77 PHE A O 1
ATOM 607 N N . GLU A 1 78 ? 10.728 7.819 -6.937 1.00 79.06 78 GLU A N 1
ATOM 608 C CA . GLU A 1 78 ? 10.176 8.230 -5.649 1.00 79.06 78 GLU A CA 1
ATOM 609 C C . GLU A 1 78 ? 9.104 9.300 -5.911 1.00 79.06 78 GLU A C 1
ATOM 611 O O . GLU A 1 78 ? 9.220 10.099 -6.847 1.00 79.06 78 GLU A O 1
ATOM 616 N N . SER A 1 79 ? 8.011 9.246 -5.154 1.00 76.38 79 SER A N 1
ATOM 617 C CA . SER A 1 79 ? 6.883 10.166 -5.277 1.00 76.38 79 SER A CA 1
ATOM 618 C C . SER A 1 79 ? 6.350 10.473 -3.892 1.00 76.38 79 SER A C 1
ATOM 620 O O . SER A 1 79 ? 6.086 9.552 -3.118 1.00 76.38 79 SER A O 1
ATOM 622 N N . SER A 1 80 ? 6.115 11.757 -3.638 1.00 75.19 80 SER A N 1
ATOM 623 C CA . SER A 1 80 ? 5.491 12.222 -2.407 1.00 75.19 80 SER A CA 1
ATOM 624 C C . SER A 1 80 ? 4.087 11.643 -2.247 1.00 75.19 80 SER A C 1
ATOM 626 O O . SER A 1 80 ? 3.331 11.500 -3.216 1.00 75.19 80 SER A O 1
ATOM 628 N N . TRP A 1 81 ? 3.750 11.301 -1.004 1.00 72.44 81 TRP A N 1
ATOM 629 C CA . TRP A 1 81 ? 2.420 10.834 -0.610 1.00 72.44 81 TRP A CA 1
ATOM 630 C C . TRP A 1 81 ? 1.430 11.969 -0.380 1.00 72.44 81 TRP A C 1
ATOM 632 O O . TRP A 1 81 ? 0.219 11.716 -0.321 1.00 72.44 81 TRP A O 1
ATOM 642 N N . ASP A 1 82 ? 1.935 13.194 -0.223 1.00 73.31 82 ASP A N 1
ATOM 643 C CA . ASP A 1 82 ? 1.101 14.375 -0.093 1.00 73.31 82 ASP A CA 1
ATOM 644 C C . ASP A 1 82 ? 0.655 14.848 -1.488 1.00 73.31 82 ASP A C 1
ATOM 646 O O . ASP A 1 82 ? 1.478 15.287 -2.294 1.00 73.31 82 ASP A O 1
ATOM 650 N N . PRO A 1 83 ? -0.654 14.788 -1.800 1.00 67.56 83 PRO A N 1
ATOM 651 C CA . PRO A 1 83 ? -1.177 15.267 -3.078 1.00 67.56 83 PRO A CA 1
ATOM 652 C C . PRO A 1 83 ? -0.990 16.777 -3.288 1.00 67.56 83 PRO A C 1
ATOM 654 O O . PRO A 1 83 ? -1.216 17.265 -4.396 1.00 67.56 83 PRO A O 1
ATOM 657 N N . HIS A 1 84 ? -0.641 17.516 -2.234 1.00 69.25 84 HIS A N 1
ATOM 658 C CA . HIS A 1 84 ? -0.398 18.953 -2.245 1.00 69.25 84 HIS A CA 1
ATOM 659 C C . HIS A 1 84 ? 1.082 19.314 -2.073 1.00 69.25 84 HIS A C 1
ATOM 661 O O . HIS A 1 84 ? 1.374 20.478 -1.800 1.00 69.25 84 HIS A O 1
ATOM 667 N N . ASP A 1 85 ? 2.000 18.355 -2.243 1.00 68.44 85 ASP A N 1
ATOM 668 C CA . ASP A 1 85 ? 3.440 18.612 -2.189 1.00 68.44 85 ASP A CA 1
ATOM 669 C C . ASP A 1 85 ? 3.916 19.421 -3.404 1.00 68.44 8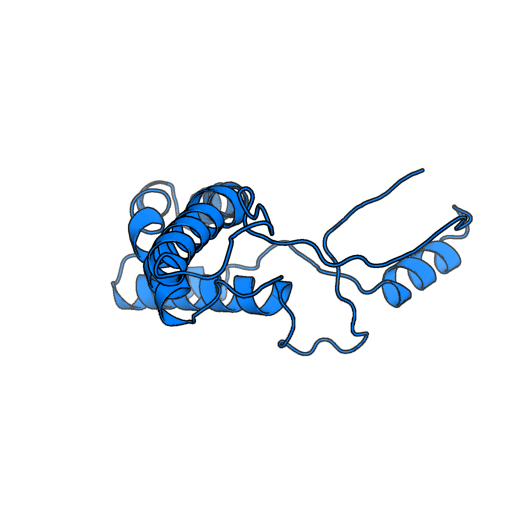5 ASP A C 1
ATOM 671 O O . ASP A 1 85 ? 4.466 18.923 -4.392 1.00 68.44 85 ASP A O 1
ATOM 675 N N . ASP A 1 86 ? 3.682 20.723 -3.321 1.00 60.06 86 ASP A N 1
ATOM 676 C CA . ASP A 1 86 ? 4.268 21.714 -4.193 1.00 60.06 86 ASP A CA 1
ATOM 677 C C . ASP A 1 86 ? 5.654 22.037 -3.617 1.00 60.06 86 ASP A C 1
ATOM 679 O O . ASP A 1 86 ? 5.797 22.956 -2.811 1.00 60.06 86 ASP A O 1
ATOM 683 N N . SER A 1 87 ? 6.695 21.306 -4.028 1.00 55.22 87 SER A N 1
ATOM 684 C CA . SER A 1 87 ? 8.107 21.465 -3.600 1.00 55.22 87 SER A CA 1
ATOM 685 C C . SER A 1 87 ? 8.773 22.807 -4.009 1.00 55.22 87 SER A C 1
ATOM 687 O O . SER A 1 87 ? 9.929 22.897 -4.430 1.00 55.22 87 SER A O 1
ATOM 689 N N . LYS A 1 88 ? 8.034 23.909 -3.868 1.00 46.31 88 LYS A N 1
ATOM 690 C CA . LYS A 1 88 ? 8.386 25.316 -4.081 1.00 46.31 88 LYS A CA 1
ATOM 691 C C . LYS A 1 88 ? 8.071 26.155 -2.828 1.00 46.31 88 LYS A C 1
ATOM 693 O O . LYS A 1 88 ? 7.742 27.331 -2.959 1.00 46.31 88 LYS A O 1
ATOM 698 N N . SER A 1 89 ? 8.159 25.603 -1.618 1.00 47.78 89 SER A N 1
ATOM 699 C CA . SER A 1 89 ? 7.993 26.398 -0.393 1.00 47.78 89 SER A CA 1
ATOM 700 C C . SER A 1 89 ? 9.310 27.102 -0.030 1.00 47.78 89 SER A C 1
ATOM 702 O O . SER A 1 89 ? 10.302 26.483 0.356 1.00 47.78 89 SER A O 1
ATOM 704 N N . ASN A 1 90 ? 9.354 28.422 -0.238 1.00 43.28 90 ASN A N 1
ATOM 705 C CA . ASN A 1 90 ? 10.457 29.290 0.178 1.00 43.28 90 ASN A CA 1
ATOM 706 C C . ASN A 1 90 ? 10.576 29.268 1.711 1.00 43.28 90 ASN A C 1
ATOM 708 O O . ASN A 1 90 ? 9.647 29.660 2.408 1.00 43.28 90 ASN A O 1
ATOM 712 N N . GLY A 1 91 ? 11.740 28.862 2.224 1.00 46.06 91 GLY A N 1
ATOM 713 C CA . GLY A 1 91 ? 11.997 28.663 3.651 1.00 46.06 91 GLY A CA 1
ATOM 714 C C . GLY A 1 91 ? 11.779 29.894 4.538 1.00 46.06 91 GLY A C 1
ATOM 715 O O . GLY A 1 91 ? 12.692 30.694 4.742 1.00 46.06 91 GLY A O 1
ATOM 716 N N . GLY A 1 92 ? 10.599 29.991 5.148 1.00 42.38 92 GLY A N 1
ATOM 717 C CA . GLY A 1 92 ? 10.329 30.901 6.256 1.00 42.38 92 GLY A CA 1
ATOM 718 C C . GLY A 1 92 ? 9.068 30.501 7.017 1.00 42.38 92 GLY A C 1
ATOM 719 O O . GLY A 1 92 ? 8.015 30.438 6.406 1.00 42.38 92 GLY A O 1
ATOM 720 N N . ASP A 1 93 ? 9.211 30.237 8.323 1.00 47.09 93 ASP A N 1
ATOM 721 C CA . ASP A 1 93 ? 8.208 30.152 9.418 1.00 47.09 93 ASP A CA 1
ATOM 722 C C . ASP A 1 93 ? 6.924 29.290 9.242 1.00 47.09 93 ASP A C 1
ATOM 724 O O . ASP A 1 93 ? 6.248 28.999 10.223 1.00 47.09 93 ASP A O 1
ATOM 728 N N . ASP A 1 94 ? 6.616 28.805 8.036 1.00 52.19 94 ASP A N 1
ATOM 729 C CA . ASP A 1 94 ? 5.349 28.157 7.642 1.00 52.19 94 ASP A CA 1
ATOM 730 C C . ASP A 1 94 ? 5.441 26.616 7.576 1.00 52.19 94 ASP A C 1
ATOM 732 O O . ASP A 1 94 ? 4.459 25.917 7.346 1.00 52.19 94 ASP A O 1
ATOM 736 N N . VAL A 1 95 ? 6.624 26.052 7.846 1.00 53.44 95 VAL A N 1
ATOM 737 C CA . VAL A 1 95 ? 6.923 24.609 7.718 1.00 53.44 95 VAL A CA 1
ATOM 738 C C . VAL A 1 95 ? 6.039 23.743 8.630 1.00 53.44 95 VAL A C 1
ATOM 740 O O . VAL A 1 95 ? 5.661 22.635 8.265 1.00 53.44 95 VAL A O 1
ATOM 743 N N . VAL A 1 96 ? 5.676 24.243 9.819 1.00 51.38 96 VAL A N 1
ATOM 744 C CA . VAL A 1 96 ? 4.851 23.502 10.795 1.00 51.38 96 VAL A CA 1
ATOM 745 C C . VAL A 1 96 ? 3.370 23.485 10.396 1.00 51.38 96 VAL A C 1
ATOM 747 O O . VAL A 1 96 ? 2.686 22.482 10.613 1.00 51.38 96 VAL A O 1
ATOM 750 N N . ALA A 1 97 ? 2.866 24.577 9.810 1.00 55.06 97 ALA A N 1
ATOM 751 C CA . ALA A 1 97 ? 1.496 24.645 9.307 1.00 55.06 97 ALA A CA 1
ATOM 752 C C . ALA A 1 97 ? 1.334 23.791 8.042 1.00 55.06 97 ALA A C 1
ATOM 754 O O . ALA A 1 97 ? 0.326 23.095 7.908 1.00 55.06 97 ALA A O 1
ATOM 755 N N . ASP A 1 98 ? 2.353 23.778 7.179 1.00 63.66 98 ASP A N 1
ATOM 756 C CA . ASP A 1 98 ? 2.418 22.917 5.996 1.00 63.66 98 ASP A CA 1
ATOM 757 C C . ASP A 1 98 ? 2.419 21.433 6.390 1.00 63.66 98 ASP A C 1
ATOM 759 O O . ASP A 1 98 ? 1.580 20.659 5.943 1.00 63.66 98 ASP A O 1
ATOM 763 N N . CYS A 1 99 ? 3.245 21.068 7.374 1.00 64.31 99 CYS A N 1
ATOM 764 C CA . CYS A 1 99 ? 3.302 19.739 7.986 1.00 64.31 99 CYS A CA 1
ATOM 765 C C . CYS A 1 99 ? 1.953 19.202 8.489 1.00 64.31 99 CYS A C 1
ATOM 767 O O . CYS A 1 99 ? 1.613 18.029 8.335 1.00 64.31 99 CYS A O 1
ATOM 769 N N . ALA A 1 100 ? 1.185 20.046 9.180 1.00 68.25 100 ALA A N 1
ATOM 770 C CA . ALA A 1 100 ? -0.106 19.633 9.715 1.00 68.25 100 ALA A CA 1
ATOM 771 C C . ALA A 1 100 ? -1.120 19.392 8.588 1.00 68.25 100 ALA A C 1
ATOM 773 O O . ALA A 1 100 ? -1.936 18.475 8.688 1.00 68.25 100 ALA A O 1
ATOM 774 N N . ARG A 1 101 ? -1.050 20.201 7.524 1.00 71.62 101 ARG A N 1
ATOM 775 C CA . ARG A 1 101 ? -1.907 20.083 6.342 1.00 71.62 101 ARG A CA 1
ATOM 776 C C . ARG A 1 101 ? -1.524 18.889 5.477 1.00 71.62 101 ARG A C 1
ATOM 778 O O . ARG A 1 101 ? -2.431 18.198 5.016 1.00 71.62 101 ARG A O 1
ATOM 785 N N . SER A 1 102 ? -0.234 18.611 5.311 1.00 72.38 102 SER A N 1
ATOM 786 C CA . SER A 1 102 ? 0.257 17.433 4.598 1.00 72.38 102 SER A CA 1
ATOM 787 C C . SER A 1 102 ? -0.133 16.155 5.335 1.00 72.38 102 SER A C 1
ATOM 789 O O . SER A 1 102 ? -0.732 15.264 4.742 1.00 72.38 102 SER A O 1
ATOM 791 N N . ALA A 1 103 ? 0.048 16.099 6.659 1.00 72.88 103 ALA A N 1
ATOM 792 C CA . ALA A 1 103 ? -0.395 14.970 7.478 1.00 72.88 103 ALA A CA 1
ATOM 793 C C . ALA A 1 103 ? -1.916 14.745 7.401 1.00 72.88 103 ALA A C 1
ATOM 795 O O . ALA A 1 103 ? -2.367 13.609 7.238 1.00 72.88 103 ALA A O 1
ATOM 796 N N . ASP A 1 104 ? -2.724 15.808 7.485 1.00 76.00 104 ASP A N 1
ATOM 797 C CA . ASP A 1 104 ? -4.179 15.702 7.329 1.00 76.00 104 ASP A CA 1
ATOM 798 C C . ASP A 1 104 ? -4.561 15.238 5.907 1.00 76.00 104 ASP A C 1
ATOM 800 O O . ASP A 1 104 ? -5.507 14.459 5.757 1.00 76.00 104 ASP A O 1
ATOM 804 N N . SER A 1 105 ? -3.826 15.665 4.876 1.00 75.38 105 SER A N 1
ATOM 805 C CA . SER A 1 105 ? -4.066 15.290 3.475 1.00 75.38 105 SER A CA 1
ATOM 806 C C . SER A 1 105 ? -3.676 13.837 3.202 1.00 75.38 105 SER A C 1
ATOM 808 O O . SER A 1 105 ? -4.498 13.077 2.695 1.00 75.38 105 SER A O 1
ATOM 810 N N . ILE A 1 106 ? -2.491 13.398 3.633 1.00 75.81 106 ILE A N 1
ATOM 811 C CA . ILE A 1 106 ? -2.038 12.002 3.543 1.00 75.81 106 ILE A CA 1
ATOM 812 C C . ILE A 1 106 ? -3.016 11.081 4.282 1.00 75.81 106 ILE A C 1
ATOM 814 O O . ILE A 1 106 ? -3.459 10.069 3.734 1.00 75.81 106 ILE A O 1
ATOM 818 N N . ALA A 1 107 ? -3.418 11.441 5.505 1.00 77.31 107 ALA A N 1
ATOM 819 C CA . ALA A 1 107 ? -4.363 10.636 6.270 1.00 77.31 107 ALA A CA 1
ATOM 820 C C . ALA A 1 107 ? -5.722 10.517 5.580 1.00 77.31 107 ALA A C 1
ATOM 822 O O . ALA A 1 107 ? -6.244 9.412 5.433 1.00 77.31 107 ALA A O 1
ATOM 823 N N . ASN A 1 108 ? -6.322 11.646 5.195 1.00 74.94 108 ASN A N 1
ATOM 824 C CA . ASN A 1 108 ? -7.711 11.666 4.745 1.00 74.94 108 ASN A CA 1
ATOM 82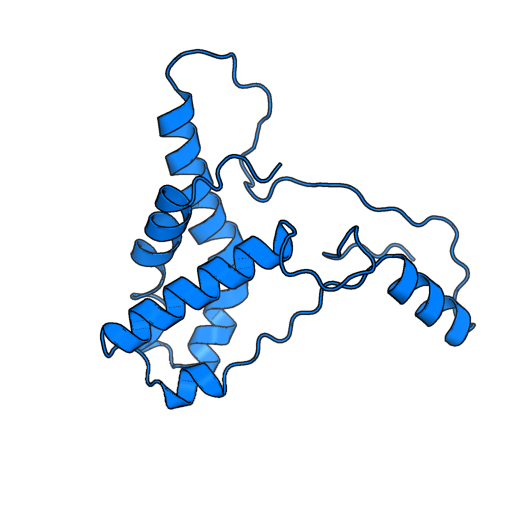5 C C . ASN A 1 108 ? -7.882 11.319 3.266 1.00 74.94 108 ASN A C 1
ATOM 827 O O . ASN A 1 108 ? -8.909 10.727 2.922 1.00 74.94 108 ASN A O 1
ATOM 831 N N . CYS A 1 109 ? -6.929 11.700 2.415 1.00 71.94 109 CYS A N 1
ATOM 832 C CA . CYS A 1 109 ? -7.012 11.545 0.964 1.00 71.94 109 CYS A CA 1
ATOM 833 C C . CYS A 1 109 ? -6.255 10.313 0.464 1.00 71.94 109 CYS A C 1
ATOM 835 O O . CYS A 1 109 ? -6.760 9.647 -0.434 1.00 71.94 109 CYS A O 1
ATOM 837 N N . SER A 1 110 ? -5.099 9.980 1.046 1.00 74.69 110 SER A N 1
ATOM 838 C CA . SER A 1 110 ? -4.280 8.854 0.574 1.00 74.69 110 SER A CA 1
ATOM 839 C C . SER A 1 110 ? -4.626 7.564 1.324 1.00 74.69 110 SER A C 1
ATOM 841 O O . SER A 1 110 ? -5.106 6.603 0.726 1.00 74.69 110 SER A O 1
ATOM 843 N N . ILE A 1 111 ? -4.466 7.542 2.651 1.00 77.50 111 ILE A N 1
ATOM 844 C CA . ILE A 1 111 ? -4.621 6.304 3.433 1.00 77.50 111 ILE A CA 1
ATOM 845 C C . ILE A 1 111 ? -6.097 5.953 3.621 1.00 77.50 111 ILE A C 1
ATOM 847 O O . ILE A 1 111 ? -6.524 4.842 3.303 1.00 77.50 111 ILE A O 1
ATOM 851 N N . ARG A 1 112 ? -6.907 6.897 4.114 1.00 81.50 112 ARG A N 1
ATOM 852 C CA . ARG A 1 112 ? -8.318 6.628 4.409 1.00 81.50 112 ARG A CA 1
ATOM 853 C C . ARG A 1 112 ? -9.091 6.228 3.155 1.00 81.50 112 ARG A C 1
ATOM 855 O O . ARG A 1 112 ? -9.804 5.238 3.197 1.00 81.50 112 ARG A O 1
ATOM 862 N N . ALA A 1 113 ? -8.915 6.927 2.035 1.00 81.44 113 ALA A N 1
ATOM 863 C CA . ALA A 1 113 ? -9.662 6.624 0.813 1.00 81.44 113 ALA A CA 1
ATOM 864 C C . ALA A 1 113 ? -9.452 5.181 0.311 1.00 81.44 113 ALA A C 1
ATOM 866 O O . ALA A 1 113 ? -10.386 4.569 -0.200 1.00 81.44 113 ALA A O 1
ATOM 867 N N . VAL A 1 114 ? -8.245 4.631 0.482 1.00 80.94 114 VAL A N 1
ATOM 868 C CA . VAL A 1 114 ? -7.903 3.270 0.042 1.00 80.94 114 VAL A CA 1
ATOM 869 C C . VAL A 1 114 ? -8.332 2.216 1.069 1.00 80.94 114 VAL A C 1
ATOM 871 O O . VAL A 1 114 ? -8.762 1.126 0.699 1.00 80.94 114 VAL A O 1
ATOM 874 N N . ILE A 1 115 ? -8.235 2.532 2.361 1.00 82.00 115 ILE A N 1
ATOM 875 C CA . ILE A 1 115 ? -8.321 1.541 3.443 1.00 82.00 115 ILE A CA 1
ATOM 876 C C . ILE A 1 115 ? -9.662 1.536 4.171 1.00 82.00 115 ILE A C 1
ATOM 878 O O . ILE A 1 115 ? -10.105 0.483 4.628 1.00 82.00 115 ILE A O 1
ATOM 882 N N . GLU A 1 116 ? -10.342 2.679 4.251 1.00 83.00 116 GLU A N 1
ATOM 883 C CA . GLU A 1 116 ? -11.673 2.805 4.851 1.00 83.00 116 GLU A CA 1
ATOM 884 C C . GLU A 1 116 ? -12.673 1.747 4.351 1.00 83.00 116 GLU A C 1
ATOM 886 O O . GLU A 1 116 ? -13.345 1.164 5.208 1.00 83.00 116 GLU A O 1
ATOM 891 N N . PRO A 1 117 ? -12.765 1.416 3.041 1.00 83.31 117 PRO A N 1
ATOM 892 C CA . PRO A 1 117 ? -13.663 0.353 2.590 1.00 83.31 117 PRO A CA 1
ATOM 893 C C . PRO A 1 117 ? -13.263 -1.035 3.108 1.00 83.31 117 PRO A C 1
ATOM 895 O O . PRO A 1 117 ? -14.136 -1.796 3.514 1.00 83.31 117 PRO A O 1
ATOM 898 N N . LEU A 1 118 ? -11.966 -1.359 3.161 1.00 84.44 118 LEU A N 1
ATOM 899 C CA . LEU A 1 118 ? -11.481 -2.652 3.668 1.00 84.44 118 LEU A CA 1
ATOM 900 C C . LEU A 1 118 ? -11.760 -2.808 5.166 1.00 84.44 118 LEU A C 1
ATOM 902 O O . LEU A 1 118 ? -12.131 -3.878 5.640 1.00 84.44 118 LEU A O 1
ATOM 906 N N . ILE A 1 119 ? -11.611 -1.718 5.914 1.00 81.56 119 ILE A N 1
ATOM 907 C CA . ILE A 1 119 ? -11.893 -1.693 7.348 1.00 81.56 119 ILE A CA 1
ATOM 908 C C . ILE A 1 119 ? -13.394 -1.725 7.613 1.00 81.56 119 ILE A C 1
ATOM 910 O O . ILE A 1 119 ? -13.828 -2.399 8.541 1.00 81.56 119 ILE A O 1
ATOM 914 N N . ALA A 1 120 ? -14.198 -1.021 6.815 1.00 82.88 120 ALA A N 1
ATOM 915 C CA . ALA A 1 120 ? -15.651 -1.062 6.941 1.00 82.88 120 ALA A CA 1
ATOM 916 C C . ALA A 1 120 ? -16.205 -2.466 6.673 1.00 82.88 120 ALA A C 1
ATOM 918 O O . ALA A 1 120 ? -17.127 -2.885 7.370 1.00 82.88 120 ALA A O 1
ATOM 919 N N . ASP A 1 121 ? -15.627 -3.191 5.715 1.00 84.06 121 ASP A N 1
ATOM 920 C CA . ASP A 1 121 ? -15.998 -4.575 5.416 1.00 84.06 121 ASP A CA 1
ATOM 921 C C . ASP A 1 121 ? -15.598 -5.529 6.555 1.00 84.06 121 ASP A C 1
ATOM 923 O O . ASP A 1 121 ? -16.428 -6.288 7.052 1.00 84.06 121 ASP A O 1
ATOM 927 N N . HIS A 1 122 ? -14.357 -5.429 7.046 1.00 84.25 122 HIS A N 1
ATOM 928 C CA . HIS A 1 122 ? -13.838 -6.351 8.060 1.00 84.25 122 HIS A CA 1
ATOM 929 C C . HIS A 1 122 ? -14.351 -6.070 9.485 1.00 84.25 122 HIS A C 1
ATOM 931 O O . HIS A 1 122 ? -14.647 -6.992 10.241 1.00 84.25 122 HIS A O 1
ATOM 937 N N . PHE A 1 123 ? -14.462 -4.796 9.873 1.00 79.38 123 PHE A N 1
ATOM 938 C CA . PHE A 1 123 ? -14.806 -4.365 11.237 1.00 79.38 123 PHE A CA 1
ATOM 939 C C . PHE A 1 123 ? -16.210 -3.741 11.355 1.00 79.38 123 PHE A C 1
ATOM 941 O O . PHE A 1 123 ? -16.632 -3.360 12.453 1.00 79.38 123 PHE A O 1
ATOM 948 N N . GLY A 1 124 ? -16.937 -3.595 10.243 1.00 73.50 124 GLY A N 1
ATOM 949 C CA . GLY A 1 124 ? -18.276 -3.002 10.173 1.00 73.50 124 GLY A CA 1
ATOM 950 C C . GLY A 1 124 ? -18.309 -1.466 10.074 1.00 73.50 124 GLY A C 1
ATOM 951 O O . GLY A 1 124 ? -17.476 -0.751 10.629 1.00 73.50 124 GLY A O 1
ATOM 952 N N . GLU A 1 125 ? -19.349 -0.916 9.431 1.00 65.00 125 GLU A N 1
ATOM 953 C CA . GLU A 1 125 ? -19.509 0.535 9.174 1.00 65.00 125 GLU A CA 1
ATOM 954 C C . GLU A 1 125 ? -19.476 1.425 10.432 1.00 65.00 125 GLU A C 1
ATOM 956 O O . GLU A 1 125 ? -19.064 2.586 10.375 1.00 65.00 125 GLU A O 1
ATOM 961 N N . SER A 1 126 ? -19.894 0.894 11.587 1.00 60.84 126 SER A N 1
ATOM 962 C CA . SER A 1 126 ? -19.971 1.661 12.841 1.00 60.84 126 SER A CA 1
ATOM 963 C C . SER A 1 126 ? -18.601 2.000 13.448 1.00 60.84 126 SER A C 1
ATOM 965 O O . SER A 1 126 ? -18.498 2.943 14.239 1.00 60.84 126 SER A O 1
ATOM 967 N N . SER A 1 127 ? -17.552 1.264 13.063 1.00 56.56 127 SER A N 1
ATOM 968 C CA . SER A 1 127 ? -16.178 1.469 13.525 1.00 56.56 127 SER A CA 1
ATOM 969 C C . SER A 1 127 ? -15.357 2.322 12.547 1.00 56.56 127 SER A C 1
ATOM 971 O O . SER A 1 127 ? -14.530 3.108 13.001 1.00 56.56 127 SER A O 1
ATOM 973 N N . SER A 1 128 ? -15.638 2.260 11.240 1.00 55.94 128 SER A N 1
ATOM 974 C CA . SER A 1 128 ? -14.792 2.819 10.171 1.00 55.94 128 SER A CA 1
ATOM 975 C C . SER A 1 128 ? -14.739 4.363 10.117 1.00 55.94 128 SER A C 1
ATOM 977 O O . SER A 1 128 ? -13.697 4.971 10.378 1.00 55.94 128 SER A O 1
ATOM 979 N N . SER A 1 129 ? -15.871 5.041 9.894 1.00 53.94 129 SER A N 1
ATOM 980 C CA . SER A 1 129 ? -15.884 6.494 9.605 1.00 53.94 129 SER A CA 1
ATOM 981 C C . SER A 1 129 ? -15.556 7.392 10.810 1.00 53.94 129 SER A C 1
ATOM 983 O O . SER A 1 129 ? -14.954 8.466 10.684 1.00 53.94 129 SER A O 1
ATOM 985 N N . ARG A 1 130 ? -15.944 6.962 12.018 1.00 54.16 130 ARG A N 1
ATOM 986 C CA . ARG A 1 130 ? -15.821 7.770 13.244 1.00 54.16 130 ARG A CA 1
ATOM 987 C C . ARG A 1 130 ? -14.485 7.587 13.963 1.00 54.16 130 ARG A C 1
ATOM 989 O O . ARG A 1 130 ? -14.086 8.479 14.710 1.00 54.16 130 ARG A O 1
ATOM 996 N N . CYS A 1 131 ? -13.812 6.451 13.775 1.00 57.81 131 CYS A N 1
ATOM 997 C CA . CYS A 1 131 ? -12.543 6.176 14.450 1.00 57.81 131 CYS A CA 1
ATOM 998 C C . CYS A 1 131 ? -11.328 6.694 13.689 1.00 57.81 131 CYS A C 1
ATOM 1000 O O . CYS A 1 131 ? -10.399 7.180 14.328 1.00 57.81 131 CYS A O 1
ATOM 1002 N N . MET A 1 132 ? -11.314 6.612 12.357 1.00 61.12 132 MET A N 1
ATOM 1003 C CA . MET A 1 132 ? -10.105 6.939 11.594 1.00 61.12 132 MET A CA 1
ATOM 1004 C C . MET A 1 132 ? -9.834 8.442 11.488 1.00 61.12 132 MET A C 1
ATOM 1006 O O . MET A 1 132 ? -8.676 8.857 11.526 1.00 61.12 132 MET A O 1
ATOM 1010 N N . SER A 1 133 ? -10.888 9.261 11.426 1.00 63.12 133 SER A N 1
ATOM 1011 C CA . SER A 1 133 ? -10.795 10.698 11.130 1.00 63.12 133 SER A CA 1
ATOM 1012 C C . SER A 1 133 ? -9.914 11.518 12.093 1.00 63.12 133 SER A C 1
ATOM 1014 O O . SER A 1 133 ? -9.139 12.333 11.600 1.00 63.12 133 SER A O 1
ATOM 1016 N N . PRO A 1 134 ? -9.946 11.338 13.432 1.00 64.75 134 PRO A N 1
ATOM 1017 C CA . PRO A 1 134 ? -9.054 12.089 14.322 1.00 64.75 134 PRO A CA 1
ATOM 1018 C C . PRO A 1 134 ? -7.733 11.372 14.637 1.00 64.75 134 PRO A C 1
ATOM 1020 O O . PRO A 1 134 ? -6.777 12.019 15.066 1.00 64.75 134 PRO A O 1
ATOM 1023 N N . LEU A 1 135 ? -7.676 10.044 14.507 1.00 66.38 135 LEU A N 1
ATOM 1024 C CA . LEU A 1 135 ? -6.558 9.243 15.014 1.00 66.38 135 LEU A CA 1
ATOM 1025 C C . LEU A 1 135 ? -5.385 9.214 14.045 1.00 66.38 135 LEU A C 1
ATOM 1027 O O . LEU A 1 135 ? -4.264 9.489 14.463 1.00 66.38 135 LEU A O 1
ATOM 1031 N N . LEU A 1 136 ? -5.655 8.959 12.766 1.00 67.62 136 LEU A N 1
ATOM 1032 C CA . LEU A 1 136 ? -4.607 8.832 11.760 1.00 67.62 136 LEU A CA 1
ATOM 1033 C C . LEU A 1 136 ? -3.787 10.124 11.601 1.00 67.62 136 LEU A C 1
ATOM 1035 O O . LEU A 1 136 ? -2.569 10.065 11.751 1.00 67.62 136 LEU A O 1
ATOM 1039 N N . PRO A 1 137 ? -4.403 11.314 11.437 1.00 67.19 137 PRO A N 1
ATOM 1040 C CA . PRO A 1 137 ? -3.626 12.543 11.306 1.00 67.19 137 PRO A CA 1
ATOM 1041 C C . PRO A 1 137 ? -2.865 12.915 12.585 1.00 67.19 137 PRO A C 1
ATOM 1043 O O . PRO A 1 137 ? -1.825 13.564 12.540 1.00 67.19 137 PRO A O 1
ATOM 1046 N N . SER A 1 138 ? -3.365 12.503 13.755 1.00 67.88 138 SER A N 1
ATOM 1047 C CA . SER A 1 138 ? -2.685 12.750 15.033 1.00 67.88 138 SER A CA 1
ATOM 1048 C C . SER A 1 138 ? -1.443 11.876 15.221 1.00 67.88 138 SER A C 1
ATOM 1050 O O . SER A 1 138 ? -0.494 12.325 15.860 1.00 67.88 138 SER A O 1
ATOM 1052 N N . ILE A 1 139 ? -1.449 10.656 14.678 1.00 67.88 139 ILE A N 1
ATOM 1053 C CA . ILE A 1 139 ? -0.295 9.747 14.665 1.00 67.88 139 ILE A CA 1
ATOM 1054 C C . ILE A 1 139 ? 0.724 10.239 13.630 1.00 67.88 139 ILE A C 1
ATOM 1056 O O . ILE A 1 139 ? 1.879 10.463 13.980 1.00 67.88 139 ILE A O 1
ATOM 1060 N N . LEU A 1 140 ? 0.272 10.581 12.415 1.00 64.62 140 LEU A N 1
ATOM 1061 C CA . LEU A 1 140 ? 1.128 11.159 11.369 1.00 64.62 140 LEU A CA 1
ATOM 1062 C C . LEU A 1 140 ? 1.831 12.454 11.818 1.00 64.62 140 LEU A C 1
ATOM 1064 O O . LEU A 1 140 ? 3.010 12.647 11.532 1.00 64.62 140 LEU A O 1
ATOM 1068 N N . ARG A 1 141 ? 1.138 13.324 12.569 1.00 66.06 141 ARG A N 1
ATOM 1069 C CA . ARG A 1 141 ? 1.735 14.545 13.143 1.00 66.06 141 ARG A CA 1
ATOM 1070 C C . ARG A 1 141 ? 2.783 14.272 14.223 1.00 66.06 141 ARG A C 1
ATOM 1072 O O . ARG A 1 141 ? 3.693 15.079 14.379 1.00 66.06 141 ARG A O 1
ATOM 1079 N N . LYS A 1 142 ? 2.640 13.196 15.005 1.00 61.56 142 LYS A N 1
ATOM 1080 C CA . LYS A 1 142 ? 3.588 12.850 16.080 1.00 61.56 142 LYS A CA 1
ATOM 1081 C C . LYS A 1 142 ? 4.870 12.228 15.544 1.00 61.56 142 LYS A C 1
ATOM 1083 O O . LYS A 1 142 ? 5.935 12.538 16.063 1.00 61.56 142 LYS A O 1
ATOM 1088 N N . GLU A 1 143 ? 4.749 11.411 14.505 1.00 60.19 143 GLU A N 1
ATOM 1089 C CA . GLU A 1 143 ? 5.866 10.670 13.909 1.00 60.19 143 GLU A CA 1
ATOM 1090 C C . GLU A 1 143 ? 6.654 11.498 12.874 1.00 60.19 143 GLU A C 1
ATOM 1092 O O . GLU A 1 143 ? 7.604 11.010 12.271 1.00 60.19 143 GLU A O 1
ATOM 1097 N N . GLY A 1 144 ? 6.310 12.780 12.678 1.00 52.69 144 GLY A N 1
ATOM 1098 C CA . GLY A 1 144 ? 7.111 13.708 11.869 1.00 52.69 144 GLY A CA 1
ATOM 1099 C C . GLY A 1 144 ? 7.145 13.382 10.373 1.00 52.69 144 GLY A C 1
ATOM 1100 O O . GLY A 1 144 ? 8.055 13.824 9.678 1.00 52.69 144 GLY A O 1
ATOM 1101 N N . LEU A 1 145 ? 6.150 12.648 9.863 1.00 53.84 145 LEU A N 1
ATOM 1102 C CA . LEU A 1 145 ? 6.115 12.111 8.496 1.00 53.84 145 LEU A CA 1
ATOM 1103 C C . LEU A 1 145 ? 6.013 13.146 7.360 1.00 53.84 145 LEU A C 1
ATOM 1105 O O . LEU A 1 145 ? 5.894 12.761 6.200 1.00 53.84 145 LEU A O 1
ATOM 1109 N N . CYS A 1 146 ? 6.098 14.446 7.648 1.00 48.31 146 CYS A N 1
ATOM 1110 C CA . CYS A 1 146 ? 6.079 15.494 6.623 1.00 48.31 146 CYS A CA 1
ATOM 1111 C C . CYS A 1 146 ? 7.267 15.437 5.648 1.00 48.31 146 CYS A C 1
ATOM 1113 O O . CYS A 1 146 ? 7.347 16.268 4.752 1.00 48.31 146 CYS A O 1
ATOM 1115 N N . THR A 1 147 ? 8.228 14.534 5.866 1.00 41.69 147 THR A N 1
ATOM 1116 C CA . THR A 1 147 ? 9.452 14.403 5.069 1.00 41.69 147 THR A CA 1
ATOM 1117 C C . THR A 1 147 ? 9.520 13.109 4.259 1.00 41.69 147 THR A C 1
ATOM 1119 O O . THR A 1 147 ? 10.604 12.791 3.776 1.00 41.69 147 THR A O 1
ATOM 1122 N N . LEU A 1 148 ? 8.429 12.339 4.131 1.00 43.59 148 LEU A N 1
ATOM 1123 C CA . LEU A 1 148 ? 8.374 11.231 3.166 1.00 43.59 148 LEU A CA 1
ATOM 1124 C C . LEU A 1 148 ? 8.246 11.806 1.747 1.00 43.59 148 LEU A C 1
ATOM 1126 O O . LEU A 1 148 ? 7.154 11.856 1.179 1.00 43.59 148 LEU A O 1
ATOM 1130 N N . SER A 1 149 ? 9.374 12.302 1.240 1.00 36.06 149 SER A N 1
ATOM 1131 C CA . SER A 1 149 ? 9.601 12.677 -0.155 1.00 36.06 149 SER A CA 1
ATOM 1132 C C . SER A 1 149 ? 10.303 11.553 -0.894 1.00 36.06 149 SER A C 1
ATOM 1134 O O . SER A 1 149 ? 11.147 10.883 -0.262 1.00 36.06 149 SER A O 1
#